Protein AF-A0A9D6TJH9-F1 (afdb_monomer_lite)

Sequence (69 aa):
MSRANDAELVSRLASHRYWGRTIAFDSNLEKKIAALTPEQVQAAMKKHLDLAQLSIVRAGDFMKAGVTW

Secondary structure (DSSP, 8-state):
--TT-HHHHHHHHHHHHHTT--THHHHHHHHHHHT--HHHHHHHHHHH--GGG------S-TTTTT---

pLDDT: mean 77.06, std 9.14, range [52.78, 88.25]

Radius of gyration: 21.11 Å; chains: 1; bounding box: 36×32×53 Å

Foldseek 3Di:
DQPPDVVSVVVVVVVCVVVVHDPVVVVVVVVCVVVDDPVNVVVVCVVPDDPVPDDDDDDDDVVVVPDDD

Structure (mmCIF, N/CA/C/O backbone):
data_AF-A0A9D6TJH9-F1
#
_entry.id   AF-A0A9D6TJH9-F1
#
loop_
_atom_site.group_PDB
_atom_site.id
_atom_site.type_symbol
_atom_site.label_atom_id
_atom_site.label_alt_id
_atom_site.label_comp_id
_atom_site.label_asym_id
_atom_site.label_entity_id
_atom_site.label_seq_id
_atom_site.pdbx_PDB_ins_code
_atom_site.Cartn_x
_atom_site.Cartn_y
_atom_site.Cartn_z
_atom_site.occupancy
_atom_site.B_iso_or_equiv
_atom_site.auth_seq_id
_atom_site.auth_comp_id
_atom_site.auth_asym_id
_atom_site.auth_atom_id
_atom_site.pdbx_PDB_model_num
ATOM 1 N N . MET A 1 1 ? 9.251 19.861 -7.073 1.00 52.78 1 MET A N 1
ATOM 2 C CA . MET A 1 1 ? 10.265 19.416 -8.055 1.00 52.78 1 MET A CA 1
ATOM 3 C C . MET A 1 1 ? 11.058 18.263 -7.436 1.00 52.78 1 MET A C 1
ATOM 5 O O . MET A 1 1 ? 11.995 18.528 -6.710 1.00 52.78 1 MET A O 1
ATOM 9 N N . SER A 1 2 ? 10.637 17.005 -7.626 1.00 55.34 2 SER A N 1
ATOM 10 C CA . SER A 1 2 ? 11.327 15.805 -7.079 1.00 55.34 2 SER A CA 1
ATOM 11 C C . SER A 1 2 ? 11.826 14.856 -8.187 1.00 55.34 2 SER A C 1
ATOM 13 O O . SER A 1 2 ? 12.713 14.042 -7.989 1.00 55.34 2 SER A O 1
ATOM 15 N N . ARG A 1 3 ? 11.360 15.036 -9.431 1.00 54.56 3 ARG A N 1
ATOM 16 C CA . ARG A 1 3 ? 11.759 14.191 -10.572 1.00 54.56 3 ARG A CA 1
ATOM 17 C C . ARG A 1 3 ? 13.119 14.540 -11.201 1.00 54.56 3 ARG A C 1
ATOM 19 O O . ARG A 1 3 ? 13.519 13.855 -12.130 1.00 54.56 3 ARG A O 1
ATOM 26 N N . ALA A 1 4 ? 13.797 15.588 -10.728 1.00 56.81 4 ALA A N 1
ATOM 27 C CA . ALA A 1 4 ? 15.069 16.083 -11.275 1.00 56.81 4 ALA A CA 1
ATOM 28 C C . ALA A 1 4 ? 16.215 16.069 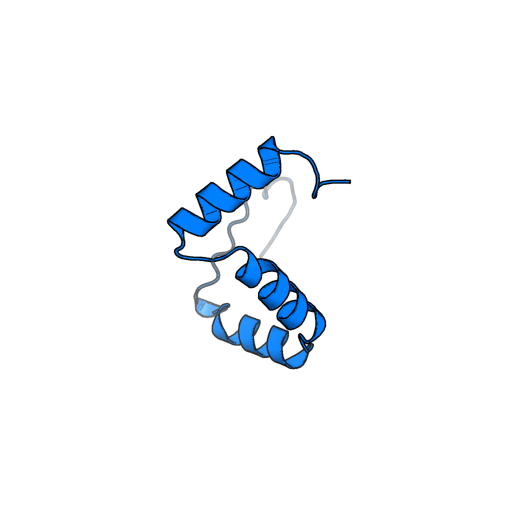-10.245 1.00 56.81 4 ALA A C 1
ATOM 30 O O . ALA A 1 4 ? 17.232 16.721 -10.449 1.00 56.81 4 ALA A O 1
ATOM 31 N N . ASN A 1 5 ? 16.026 15.382 -9.114 1.00 73.31 5 ASN A N 1
ATOM 32 C CA . ASN A 1 5 ? 17.065 15.227 -8.104 1.00 73.31 5 ASN A CA 1
ATOM 33 C C . ASN A 1 5 ? 17.733 13.863 -8.317 1.00 73.31 5 ASN A C 1
ATOM 35 O O . ASN A 1 5 ? 17.117 12.825 -8.061 1.00 73.31 5 ASN A O 1
ATOM 39 N N . ASP A 1 6 ? 18.969 13.857 -8.815 1.00 65.56 6 ASP A N 1
ATOM 40 C CA . ASP A 1 6 ? 19.661 12.631 -9.243 1.00 65.56 6 ASP A CA 1
ATOM 41 C C . ASP A 1 6 ? 19.766 11.587 -8.121 1.00 65.56 6 ASP A C 1
ATOM 43 O O . ASP A 1 6 ? 19.646 10.387 -8.368 1.00 65.56 6 ASP A O 1
ATOM 47 N N . ALA A 1 7 ? 19.884 12.029 -6.865 1.00 73.62 7 ALA A N 1
ATOM 48 C CA . ALA A 1 7 ? 19.910 11.144 -5.702 1.00 73.62 7 ALA A CA 1
ATOM 49 C C . ALA A 1 7 ? 18.599 10.346 -5.516 1.00 73.62 7 ALA A C 1
ATOM 51 O O . ALA A 1 7 ? 18.632 9.150 -5.211 1.00 73.62 7 ALA A O 1
ATOM 52 N N . GLU A 1 8 ? 17.439 10.973 -5.739 1.00 73.50 8 GLU A N 1
ATOM 53 C CA . GLU A 1 8 ? 16.136 10.298 -5.653 1.00 73.50 8 GLU A CA 1
ATOM 54 C C . GLU A 1 8 ? 15.936 9.329 -6.825 1.00 73.50 8 GLU A C 1
ATOM 56 O O . GLU A 1 8 ? 15.426 8.220 -6.639 1.00 73.50 8 GLU A O 1
ATOM 61 N N . LEU A 1 9 ? 16.387 9.712 -8.025 1.00 74.38 9 LEU A N 1
ATOM 62 C CA . LEU A 1 9 ? 16.302 8.871 -9.217 1.00 74.38 9 LEU A CA 1
ATOM 63 C C . LEU A 1 9 ? 17.164 7.607 -9.085 1.00 74.38 9 LEU A C 1
ATOM 65 O O . LEU A 1 9 ? 16.686 6.513 -9.391 1.00 74.38 9 LEU A O 1
ATOM 69 N N . VAL A 1 10 ? 18.397 7.735 -8.584 1.00 78.69 10 VAL A N 1
ATOM 70 C CA . VAL A 1 10 ? 19.299 6.597 -8.342 1.00 78.69 10 VAL A CA 1
ATOM 71 C C . VAL A 1 10 ? 18.709 5.644 -7.302 1.00 78.69 10 VAL A C 1
ATOM 73 O O . VAL A 1 10 ? 18.665 4.435 -7.536 1.00 78.69 10 VAL A O 1
ATOM 76 N N . SER A 1 11 ? 18.178 6.170 -6.193 1.00 78.94 11 SER A N 1
ATOM 77 C CA . SER A 1 11 ? 17.513 5.359 -5.163 1.00 78.94 11 SER A CA 1
ATOM 78 C C . SER A 1 11 ? 16.291 4.606 -5.711 1.00 78.94 11 SER A C 1
ATOM 80 O O . SER A 1 11 ? 16.098 3.410 -5.451 1.00 78.94 11 SER A O 1
ATOM 82 N N . ARG A 1 12 ? 15.487 5.272 -6.551 1.00 79.12 12 ARG A N 1
ATOM 83 C CA . ARG A 1 12 ? 14.319 4.665 -7.197 1.00 79.12 12 ARG A CA 1
ATOM 84 C C . ARG A 1 12 ? 14.714 3.597 -8.211 1.00 79.12 12 ARG A C 1
ATOM 86 O O . ARG A 1 12 ? 14.111 2.527 -8.214 1.00 79.12 12 ARG A O 1
ATOM 93 N N . LEU A 1 13 ? 15.743 3.836 -9.023 1.00 80.25 13 LEU A N 1
ATOM 94 C CA . LEU A 1 13 ? 16.259 2.853 -9.976 1.00 80.25 13 LEU A CA 1
ATOM 95 C C . LEU A 1 13 ? 16.843 1.624 -9.264 1.00 80.25 13 LEU A C 1
ATOM 97 O O . LEU A 1 13 ? 16.558 0.498 -9.673 1.00 80.25 13 LEU A O 1
ATOM 101 N N . ALA A 1 14 ? 17.594 1.822 -8.177 1.00 82.06 14 ALA A N 1
ATOM 102 C CA . ALA A 1 14 ? 18.131 0.735 -7.360 1.00 82.06 14 ALA A CA 1
ATOM 103 C C . ALA A 1 14 ? 17.006 -0.123 -6.755 1.00 82.06 14 ALA A C 1
ATOM 105 O O . ALA A 1 14 ? 17.022 -1.350 -6.868 1.00 82.06 14 ALA A O 1
ATOM 106 N N . SER A 1 15 ? 15.981 0.526 -6.196 1.00 80.88 15 SER A N 1
ATOM 107 C CA . SER A 1 15 ? 14.798 -0.148 -5.655 1.00 80.88 15 SER A CA 1
ATOM 108 C C . SER A 1 15 ? 14.039 -0.913 -6.740 1.00 80.88 15 SER A C 1
ATOM 110 O O . SER A 1 15 ? 13.713 -2.086 -6.572 1.00 80.88 15 SER A O 1
ATOM 112 N N . HIS A 1 16 ? 13.790 -0.290 -7.892 1.00 83.81 16 HIS A N 1
ATOM 113 C CA . HIS A 1 16 ? 13.129 -0.954 -9.015 1.00 83.81 16 HIS A CA 1
ATOM 114 C C . HIS A 1 16 ? 13.913 -2.164 -9.503 1.00 83.81 16 HIS A C 1
ATOM 116 O O . HIS A 1 16 ? 13.326 -3.229 -9.678 1.00 83.81 16 HIS A O 1
ATOM 122 N N . ARG A 1 17 ? 15.237 -2.049 -9.640 1.00 82.31 17 ARG A N 1
ATOM 123 C CA . ARG A 1 17 ? 16.091 -3.164 -10.054 1.00 82.31 17 ARG A CA 1
ATOM 124 C C . ARG A 1 17 ? 16.045 -4.331 -9.070 1.00 82.31 17 ARG A C 1
ATOM 126 O O . ARG A 1 17 ? 16.061 -5.477 -9.528 1.00 82.31 17 ARG A O 1
ATOM 133 N N . TYR A 1 18 ? 15.972 -4.047 -7.769 1.00 83.88 18 TYR A N 1
ATOM 134 C CA . TYR A 1 18 ? 15.812 -5.056 -6.720 1.00 83.88 18 TYR A CA 1
ATOM 135 C C . TYR A 1 18 ? 14.489 -5.823 -6.869 1.00 83.88 18 TYR A C 1
ATOM 137 O O . TYR A 1 18 ? 14.479 -7.049 -6.844 1.00 83.88 18 TYR A O 1
ATOM 145 N N . TRP A 1 19 ? 13.386 -5.116 -7.130 1.00 84.56 19 TRP A N 1
ATOM 146 C CA . TRP A 1 19 ? 12.056 -5.713 -7.319 1.00 84.56 19 TRP A CA 1
ATOM 147 C C . TRP A 1 19 ? 11.771 -6.196 -8.755 1.00 84.56 19 TRP A C 1
ATOM 149 O O . TRP A 1 19 ? 10.631 -6.550 -9.059 1.00 84.56 19 TRP A O 1
ATOM 159 N N . GLY A 1 20 ? 12.763 -6.178 -9.655 1.00 84.25 20 GLY A N 1
ATOM 160 C CA . GLY A 1 20 ? 12.592 -6.561 -11.065 1.00 84.25 20 GLY A CA 1
ATOM 161 C C . GLY A 1 20 ? 11.665 -5.635 -11.868 1.00 84.25 20 GLY A C 1
ATOM 162 O O . GLY A 1 20 ? 11.048 -6.061 -12.841 1.00 84.25 20 GLY A O 1
ATOM 163 N N . ARG A 1 21 ? 11.526 -4.375 -11.452 1.00 86.19 21 ARG A N 1
ATOM 164 C CA . ARG A 1 21 ? 10.645 -3.365 -12.053 1.00 86.19 21 ARG A CA 1
ATOM 165 C C . ARG A 1 21 ? 11.420 -2.453 -13.003 1.00 86.19 21 ARG A C 1
ATOM 167 O O . ARG A 1 21 ? 12.620 -2.240 -12.853 1.00 86.19 21 ARG A O 1
ATOM 174 N N . THR A 1 22 ? 10.714 -1.891 -13.978 1.00 84.38 22 THR A N 1
ATOM 175 C CA . THR A 1 22 ? 11.246 -0.883 -14.907 1.00 84.38 22 THR A CA 1
ATOM 176 C C . THR A 1 22 ? 10.749 0.507 -14.517 1.00 84.38 22 THR A C 1
ATOM 178 O O . THR A 1 22 ? 9.749 0.627 -13.819 1.00 84.38 22 THR A O 1
ATOM 181 N N . ILE A 1 23 ? 11.371 1.577 -15.021 1.00 77.50 23 ILE A N 1
ATOM 182 C CA . ILE A 1 23 ? 10.861 2.949 -14.817 1.00 77.50 23 ILE A CA 1
ATOM 183 C C . ILE A 1 23 ? 9.423 3.111 -15.358 1.00 77.50 23 ILE A C 1
ATOM 185 O O . ILE A 1 23 ? 8.626 3.873 -14.817 1.00 77.50 23 ILE A O 1
ATOM 189 N N . ALA A 1 24 ? 9.034 2.325 -16.369 1.00 81.31 24 ALA A N 1
ATOM 190 C CA . ALA A 1 24 ? 7.663 2.295 -16.881 1.00 81.31 24 ALA A CA 1
ATOM 191 C C . ALA A 1 24 ? 6.638 1.738 -15.870 1.00 81.31 24 ALA A C 1
ATOM 193 O O . ALA A 1 24 ? 5.441 2.004 -16.000 1.00 81.31 24 ALA A O 1
ATOM 194 N N . PHE A 1 25 ? 7.083 0.991 -14.852 1.00 82.69 25 PHE A N 1
ATOM 195 C CA . PHE A 1 25 ? 6.226 0.517 -13.764 1.00 82.69 25 PHE A CA 1
ATOM 196 C C . PHE A 1 25 ? 5.535 1.680 -13.052 1.00 82.69 25 PHE A C 1
ATOM 198 O O . PHE A 1 25 ? 4.357 1.579 -12.726 1.00 82.69 25 PHE A O 1
ATOM 205 N N . ASP A 1 26 ? 6.242 2.794 -12.876 1.00 78.12 26 ASP A N 1
ATOM 206 C CA . ASP A 1 26 ? 5.737 3.963 -12.162 1.00 78.12 26 ASP A CA 1
ATOM 207 C C . ASP A 1 26 ? 4.566 4.612 -12.887 1.00 78.12 26 ASP A C 1
ATOM 209 O O . ASP A 1 26 ? 3.504 4.796 -12.302 1.00 78.12 26 ASP A O 1
ATOM 213 N N . SER A 1 27 ? 4.724 4.865 -14.188 1.00 81.56 27 SER A N 1
ATOM 214 C CA . SER A 1 27 ? 3.652 5.427 -15.015 1.00 81.56 27 SER A CA 1
ATOM 215 C C . SER A 1 27 ? 2.438 4.495 -15.077 1.00 81.56 27 SER A C 1
ATOM 217 O O . SER A 1 27 ? 1.292 4.938 -15.029 1.00 81.56 27 SER A O 1
ATOM 219 N N . ASN A 1 28 ? 2.672 3.182 -15.141 1.00 82.62 28 ASN A N 1
ATOM 220 C CA . ASN A 1 28 ? 1.591 2.202 -15.136 1.00 82.62 28 ASN A CA 1
ATOM 221 C C . ASN A 1 28 ? 0.885 2.120 -13.776 1.00 82.62 28 ASN A C 1
ATOM 223 O O . ASN A 1 28 ? -0.331 1.934 -13.736 1.00 82.62 28 ASN A O 1
ATOM 227 N N . LEU A 1 29 ? 1.618 2.264 -12.670 1.00 84.19 29 LEU A N 1
ATOM 228 C CA . LEU A 1 29 ? 1.048 2.327 -11.328 1.00 84.19 29 LEU A CA 1
ATOM 229 C C . LEU A 1 29 ? 0.192 3.588 -11.162 1.00 84.19 29 LEU A C 1
ATOM 231 O O . LEU A 1 29 ? -0.945 3.482 -10.718 1.00 84.19 29 LEU A O 1
ATOM 235 N N . GLU A 1 30 ? 0.690 4.750 -11.587 1.00 82.94 30 GLU A N 1
ATOM 236 C CA . GLU A 1 30 ? -0.055 6.016 -11.553 1.00 82.94 30 GLU A CA 1
ATOM 237 C C . GLU A 1 30 ? -1.364 5.927 -12.351 1.00 82.94 30 GLU A C 1
ATOM 239 O O . GLU A 1 30 ? -2.419 6.310 -11.848 1.00 82.94 30 GLU A O 1
ATOM 244 N N . LYS A 1 31 ? -1.338 5.330 -13.552 1.00 85.69 31 LYS A N 1
ATOM 245 C CA . LYS A 1 31 ? -2.553 5.083 -14.351 1.00 85.69 31 LYS A CA 1
ATOM 246 C C . LYS A 1 31 ? -3.552 4.173 -13.637 1.00 85.69 31 LYS A C 1
ATOM 248 O O . LYS A 1 31 ? -4.749 4.435 -13.673 1.00 85.69 31 LYS A O 1
ATOM 253 N N . LYS A 1 32 ? -3.072 3.110 -12.984 1.00 82.94 32 LYS A N 1
ATOM 254 C CA . LYS A 1 32 ? -3.928 2.189 -12.218 1.00 82.94 32 LYS A CA 1
ATOM 255 C C . LYS A 1 32 ? -4.550 2.860 -10.997 1.00 82.94 32 LYS A C 1
ATOM 257 O O . LYS A 1 32 ? -5.696 2.569 -10.688 1.00 82.94 32 LYS A O 1
ATOM 262 N N . ILE A 1 33 ? -3.814 3.751 -10.333 1.00 83.06 33 ILE A N 1
ATOM 263 C CA . ILE A 1 33 ? -4.326 4.541 -9.207 1.00 83.06 33 ILE A CA 1
ATOM 264 C C . ILE A 1 33 ? -5.397 5.521 -9.694 1.00 83.06 33 ILE A C 1
ATOM 266 O O . ILE A 1 33 ? -6.454 5.611 -9.081 1.00 83.06 33 ILE A O 1
ATOM 270 N N . ALA A 1 34 ? -5.164 6.212 -10.812 1.00 81.75 34 ALA A N 1
ATOM 271 C CA . ALA A 1 34 ? -6.136 7.152 -11.371 1.00 81.75 34 ALA A CA 1
ATOM 272 C C . ALA A 1 34 ? -7.433 6.468 -11.841 1.00 81.75 34 ALA A C 1
ATOM 274 O O . ALA A 1 34 ? -8.504 7.059 -11.762 1.00 81.75 34 ALA A O 1
ATOM 275 N N . ALA A 1 35 ? -7.341 5.224 -12.316 1.00 88.06 35 ALA A N 1
ATOM 276 C CA . ALA A 1 35 ? -8.488 4.417 -12.732 1.00 88.06 35 ALA A CA 1
ATOM 277 C C . ALA A 1 35 ? -9.138 3.620 -11.583 1.00 88.06 35 ALA A C 1
ATOM 279 O O . ALA A 1 35 ? -10.055 2.836 -11.831 1.00 88.06 35 ALA A O 1
ATOM 280 N N . LEU A 1 36 ? -8.643 3.757 -10.348 1.00 85.31 36 LEU A N 1
ATOM 281 C CA . LEU A 1 36 ? -9.105 2.965 -9.216 1.00 85.31 36 LEU A CA 1
ATOM 282 C C . LEU A 1 36 ? -10.521 3.384 -8.810 1.00 85.31 36 LEU A C 1
ATOM 284 O O . LEU A 1 36 ? -10.791 4.558 -8.566 1.00 85.31 36 LEU A O 1
ATOM 288 N N . THR A 1 37 ? -11.415 2.406 -8.702 1.00 88.25 37 THR A N 1
ATOM 289 C CA . THR A 1 37 ? -12.808 2.636 -8.298 1.00 88.25 37 THR A CA 1
ATOM 290 C C . THR A 1 37 ? -13.016 2.359 -6.804 1.00 88.25 37 THR A C 1
ATOM 292 O O . THR A 1 37 ? -12.331 1.496 -6.236 1.00 88.25 37 THR A O 1
ATOM 295 N N . PR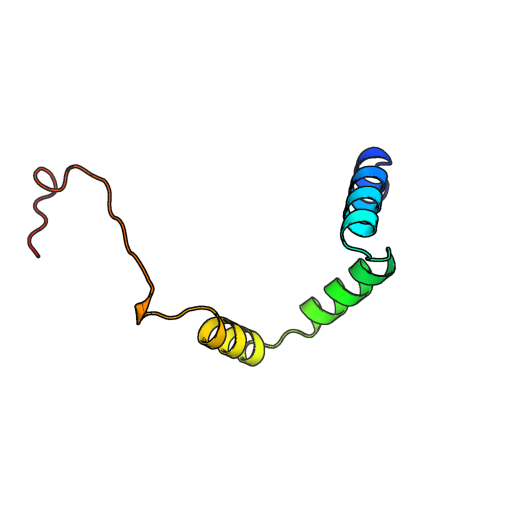O A 1 38 ? -13.966 3.041 -6.137 1.00 83.25 38 PRO A N 1
ATOM 296 C CA . PRO A 1 38 ? -14.298 2.772 -4.736 1.00 83.25 38 PRO A CA 1
ATOM 297 C C . PRO A 1 38 ? -14.680 1.308 -4.468 1.00 83.25 38 PRO A C 1
ATOM 299 O O . PRO A 1 38 ? -14.373 0.762 -3.407 1.00 83.25 38 PRO A O 1
ATOM 302 N N . GLU A 1 39 ? -15.318 0.644 -5.429 1.00 82.75 39 GLU A N 1
ATOM 303 C CA . GLU A 1 39 ? -15.727 -0.758 -5.340 1.00 82.75 39 GLU A CA 1
ATOM 304 C C . GLU A 1 39 ? -14.511 -1.693 -5.312 1.00 82.75 39 GLU A C 1
ATOM 306 O O . GLU A 1 39 ? -14.472 -2.640 -4.523 1.00 82.75 39 GLU A O 1
ATOM 311 N N . GLN A 1 40 ? -13.483 -1.405 -6.117 1.00 84.44 40 GLN A N 1
ATOM 312 C CA . GLN A 1 40 ? -12.229 -2.163 -6.114 1.00 84.44 40 GLN A CA 1
ATOM 313 C C . GLN A 1 40 ? -11.467 -1.997 -4.798 1.00 84.44 40 GLN A C 1
ATOM 315 O O . GLN A 1 40 ? -10.905 -2.971 -4.292 1.00 84.44 40 GLN A O 1
ATOM 320 N N . VAL A 1 41 ? -11.483 -0.795 -4.215 1.00 83.88 41 VAL A N 1
ATOM 321 C CA . VAL A 1 41 ? -10.889 -0.546 -2.893 1.00 83.88 41 VAL A CA 1
ATOM 322 C C . VAL A 1 41 ? -11.617 -1.359 -1.825 1.00 83.88 41 VAL A C 1
ATOM 324 O O . VAL A 1 41 ? -10.976 -2.083 -1.063 1.00 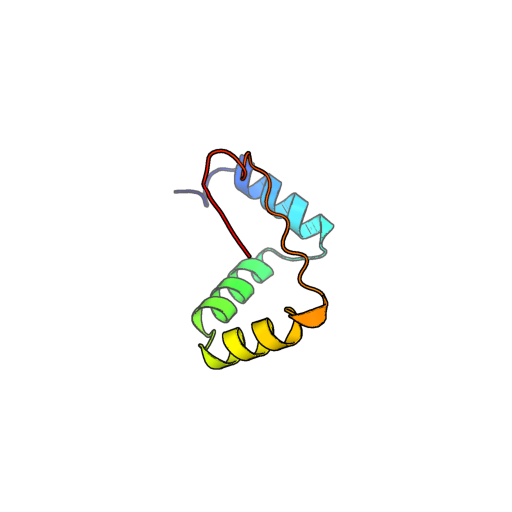83.88 41 VAL A O 1
ATOM 327 N N . GLN A 1 42 ? -12.951 -1.315 -1.806 1.00 84.38 42 GLN A N 1
ATOM 328 C CA . GLN A 1 42 ? -13.751 -2.087 -0.852 1.00 84.38 42 GLN A CA 1
ATOM 329 C C . GLN A 1 42 ? -13.538 -3.599 -1.000 1.00 84.38 42 GLN A C 1
ATOM 331 O O . GLN A 1 42 ? -13.418 -4.305 0.003 1.00 84.38 42 GLN A O 1
ATOM 336 N N . ALA A 1 43 ? -13.451 -4.107 -2.231 1.00 86.88 43 ALA A N 1
ATOM 337 C CA . ALA A 1 43 ? -13.168 -5.516 -2.487 1.00 86.88 43 ALA A CA 1
ATOM 338 C C . ALA A 1 43 ? -11.769 -5.924 -1.992 1.00 86.88 43 ALA A C 1
ATOM 340 O O . ALA A 1 43 ? -11.619 -6.976 -1.369 1.00 86.88 43 ALA A O 1
ATOM 341 N N . ALA A 1 44 ? -10.752 -5.083 -2.211 1.00 86.38 44 ALA A N 1
ATOM 342 C CA . ALA A 1 44 ? -9.399 -5.326 -1.717 1.00 86.38 44 ALA A CA 1
ATOM 343 C C . ALA A 1 44 ? -9.340 -5.313 -0.182 1.00 86.38 44 ALA A C 1
ATOM 345 O O . ALA A 1 44 ? -8.739 -6.205 0.414 1.00 86.38 44 ALA A O 1
ATOM 346 N N . MET A 1 45 ? -10.015 -4.356 0.462 1.00 82.69 45 MET A N 1
ATOM 347 C CA . MET A 1 45 ? -10.104 -4.293 1.922 1.00 82.69 45 MET A CA 1
ATOM 348 C C . MET A 1 45 ? -10.737 -5.559 2.496 1.00 82.69 45 MET A C 1
ATOM 350 O O . MET A 1 45 ? -10.150 -6.170 3.378 1.00 82.69 45 MET A O 1
ATOM 354 N N . LYS A 1 46 ? -11.869 -6.017 1.948 1.00 82.69 46 LYS A N 1
ATOM 355 C CA . LYS A 1 46 ? -12.517 -7.263 2.393 1.00 82.69 46 LYS A CA 1
ATOM 356 C C . LYS A 1 46 ? -11.648 -8.506 2.187 1.00 82.69 46 LYS A C 1
ATOM 358 O O . LYS A 1 46 ? -11.752 -9.450 2.956 1.00 82.69 46 LYS A O 1
ATOM 363 N N . LYS A 1 47 ? -10.806 -8.525 1.148 1.00 85.12 47 LYS A N 1
ATOM 364 C CA . LYS A 1 47 ? -9.908 -9.652 0.859 1.00 85.12 47 LYS A CA 1
ATOM 365 C C . LYS A 1 47 ? -8.705 -9.716 1.805 1.00 85.12 47 LYS A C 1
ATOM 367 O O . LYS A 1 47 ? -8.206 -10.805 2.066 1.00 85.12 47 LYS A O 1
ATOM 372 N N . HIS A 1 48 ? -8.205 -8.565 2.250 1.00 83.94 48 HIS A N 1
ATOM 373 C CA . HIS A 1 48 ? -6.955 -8.473 3.011 1.00 83.94 48 HIS A CA 1
ATOM 374 C C . HIS A 1 48 ? -7.145 -8.158 4.499 1.00 83.94 48 HIS A C 1
ATOM 376 O O . HIS A 1 48 ? -6.205 -8.338 5.267 1.00 83.94 48 HIS A O 1
ATOM 382 N N . LEU A 1 49 ? -8.329 -7.702 4.910 1.00 78.69 49 LEU A N 1
ATOM 383 C CA . LEU A 1 49 ? -8.677 -7.459 6.306 1.00 78.69 49 LEU A CA 1
ATOM 384 C C . LEU A 1 49 ? -9.638 -8.548 6.774 1.00 78.69 49 LEU A C 1
ATOM 386 O O . LEU A 1 49 ? -10.836 -8.490 6.500 1.00 78.69 49 LEU A O 1
ATOM 390 N N . ASP A 1 50 ? -9.103 -9.522 7.503 1.00 80.19 50 ASP A N 1
ATOM 391 C CA . ASP A 1 50 ? -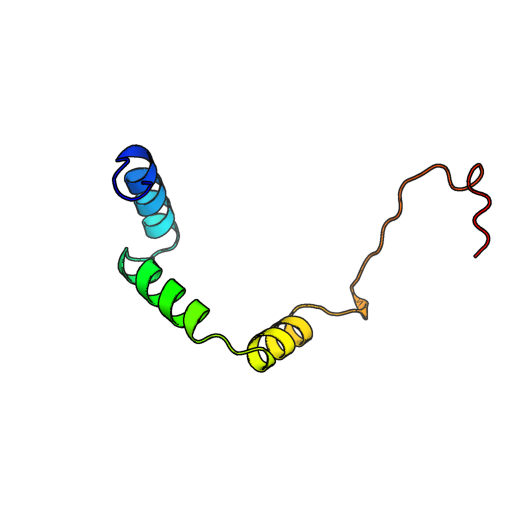9.917 -10.464 8.259 1.00 80.19 50 ASP A CA 1
ATOM 392 C C . ASP A 1 50 ? -10.159 -9.901 9.665 1.00 80.19 50 ASP A C 1
ATOM 394 O O . ASP A 1 50 ? -9.241 -9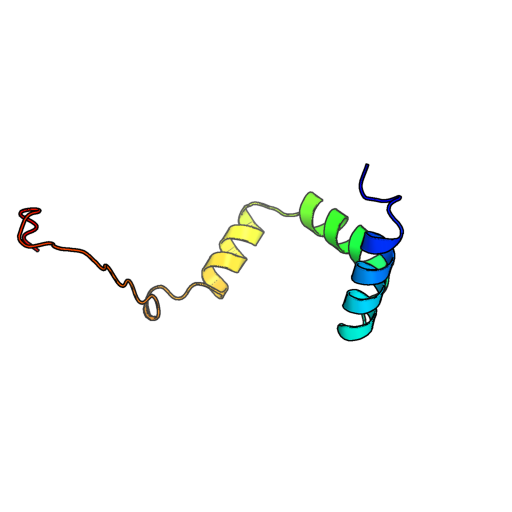.787 10.481 1.00 80.19 50 ASP A O 1
ATOM 398 N N . LEU A 1 51 ? -11.412 -9.537 9.945 1.00 72.38 51 LEU A N 1
ATOM 399 C CA . LEU A 1 51 ? -11.820 -9.032 11.256 1.00 72.38 51 LEU A CA 1
ATOM 400 C C . LEU A 1 51 ? -11.648 -10.085 12.360 1.00 72.38 51 LEU A C 1
ATOM 402 O O . LEU A 1 51 ? -11.466 -9.710 13.516 1.00 72.38 51 LEU A O 1
ATOM 406 N N . ALA A 1 52 ? -11.655 -11.378 12.023 1.00 75.69 52 ALA A N 1
ATOM 407 C CA . ALA A 1 52 ? -11.420 -12.455 12.981 1.00 75.69 52 ALA A CA 1
ATOM 408 C C . ALA A 1 52 ? -9.943 -12.568 13.396 1.00 75.69 52 ALA A C 1
ATOM 410 O O . ALA A 1 52 ? -9.645 -13.121 14.452 1.00 75.69 52 ALA A O 1
ATOM 411 N N . GLN A 1 53 ? -9.019 -12.024 12.598 1.00 78.81 53 GLN A N 1
ATOM 412 C CA . GLN A 1 53 ? -7.584 -11.991 12.899 1.00 78.81 53 GLN A CA 1
ATOM 413 C C . GLN A 1 53 ? -7.115 -10.620 13.410 1.00 78.81 53 GLN A C 1
ATOM 415 O O . GLN A 1 53 ? -5.915 -10.391 13.583 1.00 78.81 53 GLN A O 1
ATOM 420 N N . LEU A 1 54 ? -8.045 -9.692 13.651 1.00 78.69 54 LEU A N 1
ATOM 421 C CA . LEU A 1 54 ? -7.727 -8.342 14.092 1.00 78.69 54 LEU A CA 1
ATOM 422 C C . LEU A 1 54 ? -7.401 -8.316 15.593 1.00 78.69 54 LEU A C 1
ATOM 424 O O . LEU A 1 54 ? -8.288 -8.310 16.445 1.00 78.69 54 LEU A O 1
ATOM 428 N N . SER A 1 55 ? -6.114 -8.224 15.920 1.00 78.75 55 SER A N 1
ATOM 429 C CA . SER A 1 55 ? -5.650 -8.026 17.296 1.00 78.75 55 SER A CA 1
ATOM 430 C C . SER A 1 55 ? -5.638 -6.541 17.660 1.00 78.75 55 SER A C 1
ATOM 432 O O . SER A 1 55 ? -4.791 -5.781 17.190 1.00 78.75 55 SER A O 1
ATOM 434 N N . ILE A 1 56 ? -6.565 -6.119 18.525 1.00 77.56 56 ILE A N 1
ATOM 435 C CA . ILE A 1 56 ? -6.621 -4.749 19.053 1.00 77.56 56 ILE A CA 1
ATOM 436 C C . ILE A 1 56 ? -5.919 -4.720 20.410 1.00 77.56 56 ILE A C 1
ATOM 438 O O . ILE A 1 56 ? -6.455 -5.192 21.410 1.00 77.56 56 ILE A O 1
ATOM 442 N N . VAL A 1 57 ? -4.726 -4.131 20.453 1.00 78.81 57 VAL A N 1
ATOM 443 C CA . VAL A 1 57 ? -3.978 -3.923 21.698 1.00 78.81 57 VAL A CA 1
ATOM 444 C C . VAL A 1 57 ? -4.150 -2.475 22.139 1.00 78.81 57 VAL A C 1
ATOM 446 O O . VAL A 1 57 ? -3.817 -1.549 21.400 1.00 78.81 57 VAL A O 1
ATOM 449 N N . ARG A 1 58 ? -4.677 -2.271 23.350 1.00 72.31 58 ARG A N 1
ATOM 450 C CA . ARG A 1 58 ? -4.778 -0.952 23.987 1.00 72.31 58 ARG A CA 1
ATOM 451 C C . ARG A 1 58 ? -3.791 -0.896 25.147 1.00 72.31 58 ARG A C 1
ATOM 453 O O . ARG A 1 58 ? -3.884 -1.702 26.065 1.00 72.31 58 ARG A O 1
ATOM 460 N N . ALA A 1 59 ? -2.858 0.048 25.102 1.00 76.06 59 ALA A N 1
ATOM 461 C CA . ALA A 1 59 ? -1.886 0.277 26.166 1.00 76.06 59 ALA A CA 1
ATOM 462 C C . ALA A 1 59 ? -2.177 1.624 26.849 1.00 76.06 59 ALA A C 1
ATOM 464 O O . ALA A 1 59 ? -2.255 2.647 26.171 1.00 76.06 59 ALA A O 1
ATOM 465 N N . GLY A 1 60 ? -2.364 1.614 28.173 1.00 75.75 60 GLY A N 1
ATOM 466 C CA . GLY A 1 60 ? -2.667 2.798 28.984 1.00 75.75 60 GLY A CA 1
ATOM 467 C C . GLY A 1 60 ? -3.038 2.456 30.434 1.00 75.75 60 GLY A C 1
ATOM 468 O O . GLY A 1 60 ? -3.270 1.295 30.764 1.00 75.75 60 GLY A O 1
ATOM 469 N N . ASP A 1 61 ? -3.091 3.469 31.302 1.00 74.62 61 ASP A N 1
ATOM 470 C CA . ASP A 1 61 ? -3.621 3.349 32.669 1.00 74.62 61 ASP A CA 1
ATOM 471 C C . ASP A 1 61 ? -5.149 3.513 32.638 1.00 74.62 61 ASP A C 1
ATOM 473 O O . ASP A 1 61 ? -5.688 4.622 32.679 1.00 74.62 61 ASP A O 1
ATOM 477 N N . PHE A 1 62 ? -5.853 2.389 32.503 1.00 68.00 62 PHE A N 1
ATOM 478 C CA . PHE A 1 62 ? -7.314 2.366 32.393 1.00 68.00 62 PHE A CA 1
ATOM 479 C C . PHE A 1 62 ? -8.030 2.427 33.750 1.00 68.00 62 PHE A C 1
ATOM 481 O O . PHE A 1 62 ? -9.232 2.691 33.782 1.00 68.00 62 PHE A O 1
ATOM 488 N N . MET A 1 6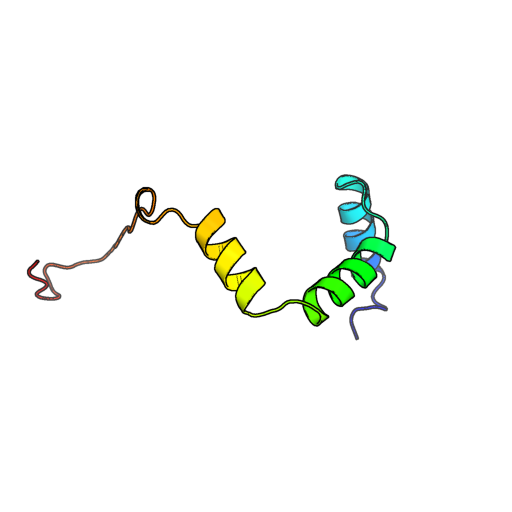3 ? -7.309 2.261 34.869 1.00 62.72 63 MET A N 1
ATOM 489 C CA . MET A 1 63 ? -7.887 2.375 36.214 1.00 62.72 63 MET A CA 1
ATOM 490 C C . MET A 1 63 ? -8.162 3.836 36.577 1.00 62.72 63 MET A C 1
ATOM 492 O O . MET A 1 63 ? -9.215 4.145 37.130 1.00 62.72 63 MET A O 1
ATOM 496 N N . LYS A 1 64 ? -7.268 4.761 36.199 1.00 61.91 64 LYS A N 1
ATOM 497 C CA . LYS A 1 64 ? -7.494 6.206 36.385 1.00 61.91 64 LYS A CA 1
ATOM 498 C C . LYS A 1 64 ? -8.555 6.774 35.431 1.00 61.91 64 LYS A C 1
ATOM 500 O O . LYS A 1 64 ? -9.147 7.810 35.720 1.00 61.91 64 LYS A O 1
ATOM 505 N N . ALA A 1 65 ? -8.800 6.096 34.308 1.00 61.25 65 ALA A N 1
ATOM 506 C CA . ALA A 1 65 ? -9.752 6.511 33.278 1.00 61.25 65 ALA A CA 1
ATOM 507 C C . ALA A 1 65 ? -11.193 6.004 33.501 1.00 61.25 65 ALA A C 1
ATOM 509 O O . ALA A 1 65 ? -12.064 6.316 32.693 1.00 61.25 65 ALA A O 1
ATOM 510 N N . GLY A 1 66 ? -11.462 5.236 34.567 1.00 57.28 66 GLY A N 1
ATOM 511 C CA . GLY A 1 66 ? -12.820 4.792 34.913 1.00 57.28 66 GLY A CA 1
ATOM 512 C C . GLY A 1 66 ? -13.485 3.898 33.860 1.00 57.28 66 GLY A C 1
ATOM 513 O O . GLY A 1 66 ? -14.711 3.866 33.767 1.00 57.28 66 GLY A O 1
ATOM 514 N N . VAL A 1 67 ? -12.698 3.198 33.039 1.00 61.66 67 VAL A N 1
ATOM 515 C CA . VAL A 1 67 ? -13.241 2.345 31.980 1.00 61.66 67 VAL A CA 1
ATOM 516 C C . VAL A 1 67 ? -13.750 1.048 32.605 1.00 61.66 67 VAL A C 1
ATOM 518 O O . VAL A 1 67 ? -12.972 0.255 33.128 1.00 61.66 67 VAL A O 1
ATOM 521 N N . THR A 1 68 ? -15.064 0.844 32.549 1.00 61.03 68 THR A N 1
ATOM 522 C CA . THR A 1 68 ? -15.723 -0.436 32.829 1.00 61.03 68 THR A CA 1
ATOM 523 C C . THR A 1 68 ? -16.165 -1.036 31.499 1.00 61.03 68 THR A C 1
ATOM 525 O O . THR A 1 68 ? -16.716 -0.334 30.649 1.00 61.03 68 THR A O 1
ATOM 528 N N . TRP A 1 69 ? -15.840 -2.306 31.296 1.00 63.09 69 TRP A N 1
ATOM 529 C CA . TRP A 1 69 ? -16.223 -3.114 30.138 1.00 63.09 69 TRP A CA 1
ATOM 530 C C . TRP A 1 69 ? -17.211 -4.184 30.571 1.00 63.09 69 TRP A C 1
ATOM 532 O O . TRP A 1 69 ? -17.004 -4.746 31.672 1.00 63.09 69 TRP A O 1
#